Protein AF-A0A2S6R052-F1 (afdb_monomer_lite)

Foldseek 3Di:
DDDDDDDPDDPPPPPVPPPDADPVAGPVNVVLVVVCVVVVDDDDDDDDPPDDDDDPPDDDDDDDDDVDDDDPPVPDDDPDD

pLDDT: mean 74.87, std 16.58, range [35.03, 95.38]

Radius of gyration: 24.6 Å; chains: 1; bounding box: 85×30×45 Å

Structure (mmCIF, N/CA/C/O backbone):
data_AF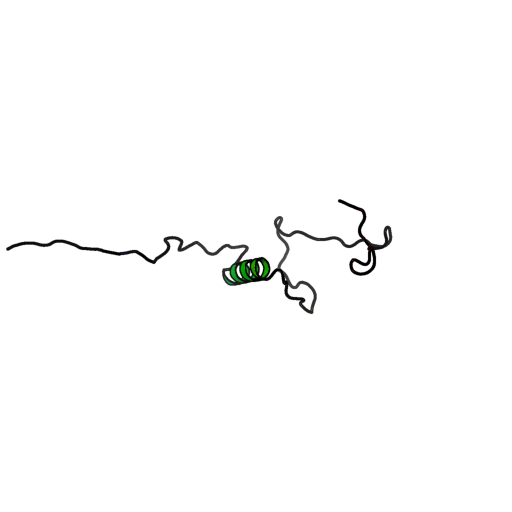-A0A2S6R052-F1
#
_entry.id   AF-A0A2S6R052-F1
#
loop_
_atom_site.group_PDB
_atom_site.id
_atom_site.type_symbol
_atom_site.label_atom_id
_atom_site.label_alt_id
_atom_site.label_comp_id
_atom_site.label_asym_id
_atom_site.label_entity_id
_atom_site.label_seq_id
_atom_site.pdbx_PDB_ins_code
_atom_site.Cartn_x
_atom_site.Cartn_y
_atom_site.Cartn_z
_atom_site.occupancy
_atom_site.B_iso_or_equiv
_atom_site.auth_seq_id
_atom_site.auth_comp_id
_atom_site.auth_asym_id
_atom_site.auth_atom_id
_atom_site.pdbx_PDB_model_num
ATOM 1 N N . MET A 1 1 ? -66.709 -15.349 23.718 1.00 37.75 1 MET A N 1
ATOM 2 C CA . MET A 1 1 ? -66.861 -16.752 23.268 1.00 37.75 1 MET A CA 1
ATOM 3 C C . MET A 1 1 ? -66.906 -16.737 21.743 1.00 37.75 1 MET A C 1
ATOM 5 O O . MET A 1 1 ? -67.764 -16.026 21.255 1.00 37.75 1 MET A O 1
ATOM 9 N N . LEU A 1 2 ? -66.069 -17.387 20.922 1.00 35.03 2 LEU A N 1
ATOM 10 C CA . LEU A 1 2 ? -64.780 -18.123 21.012 1.00 35.03 2 LEU A CA 1
ATOM 11 C C . LEU A 1 2 ? -64.201 -18.102 19.559 1.00 35.03 2 LEU A C 1
ATOM 13 O O . LEU A 1 2 ? -65.003 -18.185 18.638 1.00 35.03 2 LEU A O 1
ATOM 17 N N . LYS A 1 3 ? -62.900 -18.007 19.234 1.00 39.59 3 LYS A N 1
ATOM 18 C CA . LYS A 1 3 ? -61.643 -17.937 20.009 1.00 39.59 3 LYS A CA 1
ATOM 19 C C . LYS A 1 3 ? -60.675 -16.891 19.402 1.00 39.59 3 LYS A C 1
ATOM 21 O O . LYS A 1 3 ? -60.644 -16.716 18.192 1.00 39.59 3 LYS A O 1
ATOM 26 N N . THR A 1 4 ? -59.801 -16.335 20.239 1.00 46.34 4 THR A N 1
ATOM 27 C CA . THR A 1 4 ? -58.383 -16.018 19.968 1.00 46.34 4 THR A CA 1
ATOM 28 C C . THR A 1 4 ? -57.673 -17.065 19.092 1.00 46.34 4 THR A C 1
ATOM 30 O O . THR A 1 4 ? -57.668 -18.224 19.500 1.00 46.34 4 THR A O 1
ATOM 33 N N . ILE A 1 5 ? -57.001 -16.673 17.995 1.00 46.88 5 ILE A N 1
ATOM 34 C CA . ILE A 1 5 ? -55.725 -17.281 17.545 1.00 46.88 5 ILE A CA 1
ATOM 35 C C . ILE A 1 5 ? -54.829 -16.202 16.911 1.00 46.88 5 ILE A C 1
ATOM 37 O O . ILE A 1 5 ? -55.076 -15.738 15.799 1.00 46.88 5 ILE A O 1
ATOM 41 N N . GLU A 1 6 ? -53.759 -15.879 17.634 1.00 50.16 6 GLU A N 1
ATOM 42 C CA . GLU A 1 6 ? -52.529 -15.240 17.160 1.00 50.16 6 GLU A CA 1
ATOM 43 C C . GLU A 1 6 ? -52.057 -15.812 15.810 1.00 50.16 6 GLU A C 1
ATOM 45 O O . GLU A 1 6 ? -51.713 -16.989 15.731 1.00 50.16 6 GLU A O 1
ATOM 50 N N . HIS A 1 7 ? -51.957 -14.985 14.769 1.00 40.03 7 HIS A N 1
ATOM 51 C CA . HIS A 1 7 ? -51.132 -15.298 13.597 1.00 40.03 7 HIS A CA 1
ATOM 52 C C . HIS A 1 7 ? -50.138 -14.169 13.352 1.00 40.03 7 HIS A C 1
ATOM 54 O O . HIS A 1 7 ? -50.260 -13.369 12.426 1.00 40.03 7 HIS A O 1
ATOM 60 N N . ASN A 1 8 ? -49.118 -14.160 14.212 1.00 49.62 8 ASN A N 1
ATOM 61 C CA . ASN A 1 8 ? -47.811 -13.571 13.953 1.00 49.62 8 ASN A CA 1
ATOM 62 C C . ASN A 1 8 ? -47.170 -14.295 12.748 1.00 49.62 8 ASN A C 1
ATOM 64 O O . ASN A 1 8 ? -46.357 -15.205 12.904 1.00 49.62 8 ASN A O 1
ATOM 68 N N . ALA A 1 9 ? -47.640 -13.968 11.545 1.00 44.56 9 ALA A N 1
ATOM 69 C CA . ALA A 1 9 ? -47.315 -14.663 10.308 1.00 44.56 9 ALA A CA 1
ATOM 70 C C . ALA A 1 9 ? -46.440 -13.775 9.418 1.00 44.56 9 ALA A C 1
ATOM 72 O O . ALA A 1 9 ? -46.944 -12.979 8.630 1.00 44.56 9 ALA A O 1
ATOM 73 N N . GLY A 1 10 ? -45.122 -13.951 9.528 1.00 38.28 10 GLY A N 1
ATOM 74 C CA . GLY A 1 10 ? -44.172 -13.390 8.568 1.00 38.28 10 GLY A CA 1
ATOM 75 C C . GLY A 1 10 ? -43.312 -12.241 9.082 1.00 38.28 10 GLY A C 1
ATOM 76 O O . GLY A 1 10 ? -43.212 -11.207 8.425 1.00 38.28 10 GLY A O 1
ATOM 77 N N . ILE A 1 11 ? -42.554 -12.478 10.158 1.00 48.00 11 ILE A N 1
ATOM 78 C CA . ILE A 1 11 ? -41.206 -11.896 10.278 1.00 48.00 11 ILE A CA 1
ATOM 79 C C . ILE A 1 11 ? -40.332 -12.572 9.200 1.00 48.00 11 ILE A C 1
ATOM 81 O O . ILE A 1 11 ? -39.543 -13.468 9.471 1.00 48.00 11 ILE A O 1
ATOM 85 N N . ALA A 1 12 ? -40.578 -12.223 7.937 1.00 47.44 12 ALA A N 1
ATOM 86 C CA . ALA A 1 12 ? -40.030 -12.883 6.755 1.00 47.44 12 ALA A CA 1
ATOM 87 C C . ALA A 1 12 ? -39.448 -11.819 5.817 1.00 47.44 12 ALA A C 1
ATOM 89 O O . ALA A 1 12 ? -40.026 -11.492 4.783 1.00 47.44 12 ALA A O 1
ATOM 90 N N . GLY A 1 13 ? -38.329 -11.221 6.231 1.00 46.19 13 GLY A N 1
ATOM 91 C CA . GLY A 1 13 ? -37.672 -10.163 5.460 1.00 46.19 13 GLY A CA 1
ATOM 92 C C . GLY A 1 13 ? -36.776 -9.226 6.266 1.00 46.19 13 GLY A C 1
ATOM 93 O O . GLY A 1 13 ? -35.899 -8.603 5.674 1.00 46.19 13 GLY A O 1
ATOM 94 N N . ILE A 1 14 ? -36.920 -9.162 7.599 1.00 54.53 14 ILE A N 1
ATOM 95 C CA . ILE A 1 14 ? -35.786 -8.734 8.425 1.00 54.53 14 ILE A CA 1
ATOM 96 C C . ILE A 1 14 ? -34.807 -9.900 8.500 1.00 54.53 14 ILE A C 1
ATOM 98 O O . ILE A 1 14 ? -35.006 -10.878 9.209 1.00 54.53 14 ILE A O 1
ATOM 102 N N . ASP A 1 15 ? -33.767 -9.805 7.686 1.00 55.56 15 ASP A N 1
ATOM 103 C CA . ASP A 1 15 ? -32.541 -10.556 7.881 1.00 55.56 15 ASP A CA 1
ATOM 104 C C . ASP A 1 15 ? -32.030 -10.231 9.296 1.00 55.56 15 ASP A C 1
ATOM 106 O O . ASP A 1 15 ? -31.664 -9.086 9.569 1.00 55.56 15 ASP A O 1
ATOM 110 N N . GLU A 1 16 ? -32.069 -11.208 10.214 1.00 49.66 16 GLU A N 1
ATOM 111 C CA . GLU A 1 16 ? -31.733 -11.039 11.647 1.00 49.66 16 GLU A CA 1
ATOM 112 C C . GLU A 1 16 ? -30.296 -10.543 11.871 1.00 49.66 16 GLU A C 1
ATOM 114 O O . GLU A 1 16 ? -29.925 -10.112 12.962 1.00 49.66 16 GLU A O 1
ATOM 119 N N . ARG A 1 17 ? -29.514 -10.496 10.790 1.00 54.97 17 ARG A N 1
ATOM 120 C CA . ARG A 1 17 ? -28.355 -9.636 10.577 1.00 54.97 17 ARG A CA 1
ATOM 121 C C . ARG A 1 17 ? -28.706 -8.134 10.615 1.00 54.97 17 ARG A C 1
ATOM 123 O O . ARG A 1 17 ? -28.258 -7.363 9.763 1.00 54.97 17 ARG A O 1
ATOM 130 N N . GLN A 1 18 ? -29.321 -7.676 11.712 1.00 53.62 18 GLN A N 1
ATOM 131 C CA . GLN A 1 18 ? -28.939 -6.402 12.334 1.00 53.62 18 GLN A CA 1
ATOM 132 C C . GLN A 1 18 ? -27.489 -6.533 12.832 1.00 53.62 18 GLN A C 1
ATOM 134 O O . GLN A 1 18 ? -27.214 -6.568 14.028 1.00 53.62 18 GLN A O 1
ATOM 139 N N . LEU A 1 19 ? -26.555 -6.697 11.892 1.00 63.12 19 LEU A N 1
ATOM 140 C CA . LEU A 1 19 ? -25.141 -6.833 12.183 1.00 63.1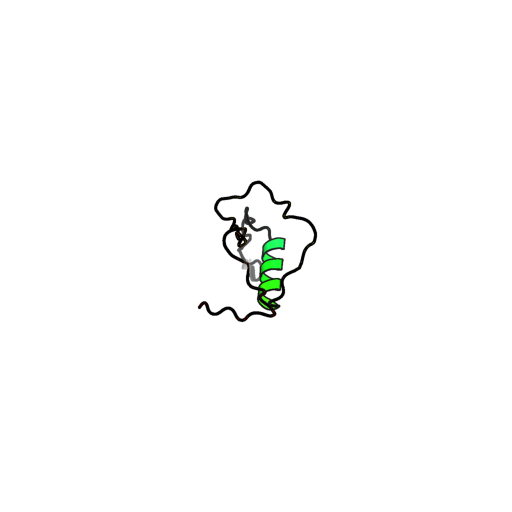2 19 LEU A CA 1
ATOM 141 C C . LEU A 1 19 ? -24.654 -5.518 12.770 1.00 63.12 19 LEU A C 1
ATOM 143 O O . LEU A 1 19 ? -24.756 -4.472 12.120 1.00 63.12 19 LEU A O 1
ATOM 147 N N . GLU A 1 20 ? -24.084 -5.615 13.969 1.00 71.12 20 GLU A N 1
ATOM 148 C CA . GLU A 1 20 ? -23.173 -4.611 14.505 1.00 71.12 20 GLU A CA 1
ATOM 149 C C . GLU A 1 20 ? -22.224 -4.145 13.400 1.00 71.12 20 GLU A C 1
ATOM 151 O O . GLU A 1 20 ? -21.657 -4.950 12.649 1.00 71.12 20 GLU A O 1
ATOM 156 N N . GLU A 1 21 ? -22.109 -2.827 13.243 1.00 76.75 21 GLU A N 1
ATOM 157 C CA . GLU A 1 21 ? -21.364 -2.269 12.125 1.00 76.75 21 GLU A CA 1
ATOM 158 C C . GLU A 1 21 ? -19.884 -2.622 12.274 1.00 76.75 21 GLU A C 1
ATOM 160 O O . GLU A 1 21 ? -19.267 -2.370 13.309 1.00 76.75 21 GLU A O 1
ATOM 165 N N . SER A 1 22 ? -19.307 -3.232 11.234 1.00 75.00 22 SER A N 1
ATOM 166 C CA . SER A 1 22 ? -17.902 -3.624 11.265 1.00 75.00 22 SER A CA 1
ATOM 167 C C . SER A 1 22 ? -17.022 -2.399 11.476 1.00 75.00 22 SER A C 1
ATOM 169 O O . SER A 1 22 ? -16.896 -1.556 10.590 1.00 75.00 22 SER A O 1
ATOM 171 N N . HIS A 1 23 ? -16.375 -2.350 12.641 1.00 79.81 23 HIS A N 1
ATOM 172 C CA . HIS A 1 23 ? -15.482 -1.271 13.0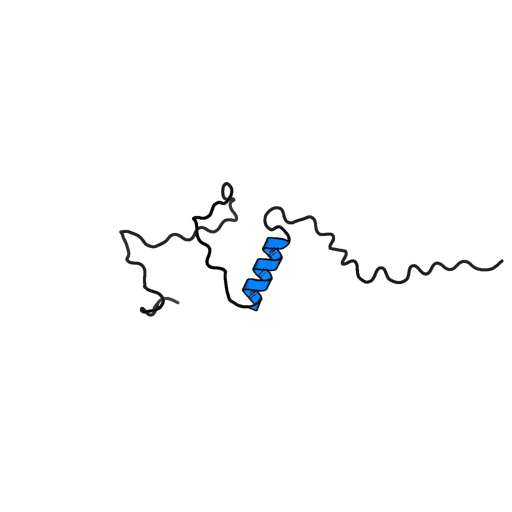65 1.00 79.81 23 HIS A CA 1
ATOM 173 C C . HIS A 1 23 ? -14.448 -0.900 11.985 1.00 79.81 23 HIS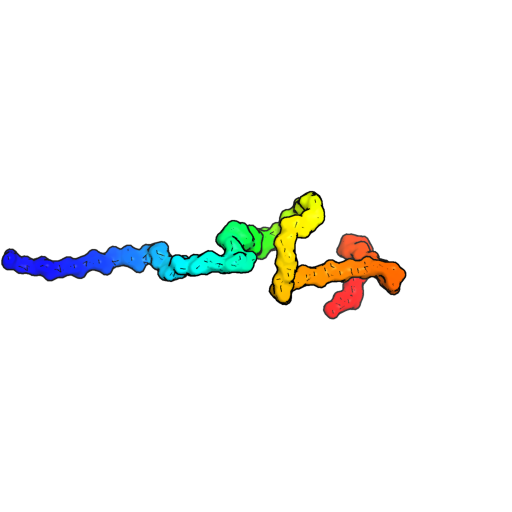 A C 1
ATOM 175 O O . HIS A 1 23 ? -14.185 0.276 11.748 1.00 79.81 23 HIS A O 1
ATOM 181 N N . THR A 1 24 ? -13.897 -1.905 11.297 1.00 79.56 24 THR A N 1
ATOM 182 C CA . THR A 1 24 ? -12.903 -1.729 10.224 1.00 79.56 24 THR A CA 1
ATOM 183 C C . THR A 1 24 ? -13.534 -1.476 8.849 1.00 79.56 24 THR A C 1
ATOM 185 O O . THR A 1 24 ? -12.956 -0.767 8.026 1.00 79.56 24 THR A O 1
ATOM 188 N N . PHE A 1 25 ? -14.725 -2.023 8.585 1.00 84.12 25 PHE A N 1
ATOM 189 C CA . PHE A 1 25 ? -15.379 -1.989 7.271 1.00 84.12 25 PHE A CA 1
ATOM 190 C C . PHE A 1 25 ? -16.839 -1.512 7.384 1.00 84.12 25 PHE A C 1
ATOM 192 O O . PHE A 1 25 ? -17.756 -2.333 7.454 1.00 84.12 25 PHE A O 1
ATOM 199 N N . PRO A 1 26 ? -17.081 -0.187 7.364 1.00 87.25 26 PRO A N 1
ATOM 200 C CA . PRO A 1 26 ? -18.427 0.379 7.297 1.00 87.25 26 PRO A CA 1
ATOM 201 C C . PRO A 1 26 ? -19.209 -0.134 6.083 1.00 87.25 26 PRO A C 1
ATOM 203 O O . PRO A 1 26 ? -18.617 -0.468 5.051 1.00 87.25 26 PRO A O 1
ATOM 206 N N . ARG A 1 27 ? -20.549 -0.117 6.147 1.00 86.94 27 ARG A N 1
ATOM 207 C CA . ARG A 1 27 ? -21.412 -0.690 5.084 1.00 86.94 27 ARG A CA 1
ATOM 208 C C . ARG A 1 27 ? -21.094 -0.169 3.672 1.00 86.94 27 ARG A C 1
ATOM 210 O O . ARG A 1 27 ? -21.120 -0.940 2.718 1.00 86.94 27 ARG A O 1
ATOM 217 N N . GLY A 1 28 ? -20.736 1.111 3.538 1.00 88.50 28 GLY A N 1
ATOM 218 C CA . GLY A 1 28 ? -20.341 1.705 2.252 1.00 88.50 28 GLY A CA 1
ATOM 219 C C . GLY A 1 28 ? -19.014 1.178 1.687 1.00 88.50 28 GLY A C 1
ATOM 220 O O . GLY A 1 28 ? -18.857 1.109 0.473 1.00 88.50 28 GLY A O 1
ATOM 221 N N . VAL A 1 29 ? -18.075 0.760 2.544 1.00 88.75 29 VAL A N 1
ATOM 222 C CA . VAL A 1 29 ? -16.818 0.120 2.115 1.00 88.75 29 VAL A CA 1
ATOM 223 C C . VAL A 1 29 ? -17.086 -1.308 1.647 1.00 88.75 29 VAL A C 1
ATOM 225 O O . VAL A 1 29 ? -16.564 -1.711 0.613 1.00 88.75 29 VAL A O 1
ATOM 228 N N . ILE A 1 30 ? -17.950 -2.049 2.351 1.00 90.00 30 ILE A N 1
ATOM 229 C CA . ILE A 1 30 ? -18.357 -3.407 1.954 1.00 90.00 30 ILE A CA 1
ATOM 230 C C . ILE A 1 30 ? -19.060 -3.390 0.588 1.00 90.00 30 ILE A C 1
ATOM 232 O O . ILE A 1 30 ? -18.727 -4.202 -0.273 1.00 90.00 30 ILE A O 1
ATOM 236 N N . ALA A 1 31 ? -19.971 -2.439 0.359 1.00 91.00 31 ALA A N 1
ATOM 237 C CA . ALA A 1 31 ? -20.647 -2.281 -0.929 1.00 91.00 31 ALA A CA 1
ATOM 238 C C . ALA A 1 31 ? -19.665 -1.981 -2.080 1.00 91.00 31 ALA A C 1
ATOM 240 O O . ALA A 1 31 ? -19.795 -2.545 -3.163 1.00 91.00 31 ALA A O 1
ATOM 241 N N . GLU A 1 32 ? -18.646 -1.146 -1.846 1.00 90.62 32 GLU A N 1
ATOM 242 C CA . GLU A 1 32 ? -17.603 -0.865 -2.843 1.00 90.62 32 GLU A CA 1
ATOM 243 C C . GLU A 1 32 ? -16.697 -2.084 -3.094 1.00 90.62 32 GLU A C 1
ATOM 245 O O . GLU A 1 32 ? -16.333 -2.339 -4.238 1.00 90.62 32 GLU A O 1
ATOM 250 N N . ILE A 1 33 ? -16.373 -2.879 -2.065 1.00 90.31 33 ILE A N 1
ATOM 251 C CA . ILE A 1 33 ? -15.641 -4.150 -2.225 1.00 90.31 33 ILE A CA 1
ATOM 252 C C . ILE A 1 33 ? -16.434 -5.120 -3.109 1.00 90.31 33 ILE A C 1
ATOM 254 O O . ILE A 1 33 ? -15.863 -5.699 -4.030 1.00 90.31 33 ILE A O 1
ATOM 258 N N . GLN A 1 34 ? -17.739 -5.270 -2.861 1.00 93.94 34 GLN A N 1
ATOM 259 C CA . GLN A 1 34 ? -18.625 -6.126 -3.659 1.00 93.94 34 GLN A CA 1
ATOM 260 C C . GLN A 1 34 ? -18.689 -5.648 -5.115 1.00 93.94 34 GLN A C 1
ATOM 262 O O . GLN A 1 34 ? -18.404 -6.421 -6.025 1.00 93.94 34 GLN A O 1
ATOM 267 N N . ARG A 1 35 ? -18.925 -4.349 -5.335 1.00 94.06 35 ARG A N 1
ATOM 268 C CA . ARG A 1 35 ? -18.943 -3.737 -6.672 1.00 94.06 35 ARG A CA 1
ATOM 269 C C . ARG A 1 35 ? -17.632 -3.965 -7.443 1.00 94.06 35 ARG A C 1
ATOM 271 O O . ARG A 1 35 ? -17.660 -4.344 -8.610 1.00 94.06 35 ARG A O 1
ATOM 278 N N . MET A 1 36 ? -16.480 -3.762 -6.797 1.00 94.38 36 MET A N 1
ATOM 279 C CA . MET A 1 36 ? -15.168 -4.000 -7.418 1.00 94.38 36 MET A CA 1
ATOM 280 C C . MET A 1 36 ? -14.910 -5.484 -7.715 1.00 94.38 36 MET A C 1
ATOM 282 O O . MET A 1 36 ? -14.215 -5.783 -8.685 1.00 94.38 36 MET A O 1
ATOM 286 N N . ALA A 1 37 ? -15.446 -6.405 -6.907 1.00 94.06 37 ALA A N 1
ATOM 287 C CA . ALA A 1 37 ? -15.335 -7.843 -7.142 1.00 94.06 37 ALA A CA 1
ATOM 288 C C . ALA A 1 37 ? -16.195 -8.306 -8.332 1.00 94.06 37 ALA A C 1
ATOM 290 O O . ALA A 1 37 ? -15.723 -9.114 -9.129 1.00 94.06 37 ALA A O 1
ATOM 291 N N . ASP A 1 38 ? -17.407 -7.760 -8.480 1.00 95.38 38 ASP A N 1
ATOM 292 C CA . ASP A 1 38 ? -18.325 -8.087 -9.579 1.00 95.38 38 ASP A CA 1
ATOM 293 C C . ASP A 1 38 ? -17.861 -7.500 -10.926 1.00 95.38 38 ASP A C 1
ATOM 295 O O . ASP A 1 38 ? -17.928 -8.168 -11.958 1.00 95.38 38 ASP A O 1
ATOM 299 N N . GLU A 1 39 ? -17.371 -6.254 -10.936 1.00 94.94 39 GLU A N 1
ATOM 300 C CA . GLU A 1 39 ? -16.885 -5.592 -12.158 1.00 94.94 39 GLU A CA 1
ATOM 301 C C . GLU A 1 39 ? -15.439 -5.967 -12.527 1.00 94.94 39 GLU A C 1
ATOM 303 O O . GLU A 1 39 ? -15.039 -5.826 -13.682 1.00 94.94 39 GLU A O 1
ATOM 308 N N . GLY A 1 40 ? -14.620 -6.370 -11.550 1.00 91.38 40 GLY A N 1
ATOM 309 C CA . GLY A 1 40 ? -13.167 -6.513 -11.707 1.00 91.38 40 GLY A CA 1
ATOM 310 C C . GLY A 1 40 ? -12.411 -5.181 -11.865 1.00 91.38 40 GLY A C 1
ATOM 311 O O . GLY A 1 40 ? -11.226 -5.186 -12.200 1.00 91.38 40 GLY A O 1
ATOM 312 N N . ILE A 1 41 ? -13.073 -4.037 -11.640 1.00 87.56 41 ILE A N 1
ATOM 313 C CA . ILE A 1 41 ? -12.536 -2.688 -11.881 1.00 87.56 41 ILE A CA 1
ATOM 314 C C . ILE A 1 41 ? -12.461 -1.896 -10.571 1.00 87.56 41 ILE A C 1
ATOM 316 O O . ILE A 1 41 ? -13.470 -1.634 -9.911 1.00 87.56 41 ILE A O 1
ATOM 320 N N . TYR A 1 42 ? -11.256 -1.437 -10.229 1.00 86.31 42 TYR A N 1
ATOM 321 C CA . TYR A 1 42 ? -10.995 -0.576 -9.075 1.00 86.31 42 TYR A CA 1
ATOM 322 C C . TYR A 1 42 ? -10.910 0.906 -9.468 1.00 86.31 42 TYR A C 1
ATOM 324 O O . TYR A 1 42 ? -10.435 1.269 -10.545 1.00 86.31 42 TYR A O 1
ATOM 332 N N . ALA A 1 43 ? -11.333 1.793 -8.567 1.00 84.19 43 ALA A N 1
ATOM 333 C CA . ALA A 1 43 ? -11.254 3.233 -8.793 1.00 84.19 43 ALA A CA 1
ATOM 334 C C . ALA A 1 43 ? -9.811 3.755 -8.645 1.00 84.19 43 ALA A C 1
ATOM 336 O O . ALA A 1 43 ? -9.232 3.704 -7.557 1.00 84.19 43 ALA A O 1
ATOM 337 N N . ILE A 1 44 ? -9.251 4.344 -9.708 1.00 83.50 44 ILE A N 1
ATOM 338 C CA . ILE A 1 44 ? -8.002 5.116 -9.629 1.00 83.50 44 ILE A CA 1
ATOM 339 C C . ILE A 1 44 ? -8.308 6.450 -8.937 1.00 83.50 44 ILE A C 1
ATOM 341 O O . ILE A 1 44 ? -9.068 7.269 -9.455 1.00 83.50 44 ILE A O 1
ATOM 345 N N . ARG A 1 45 ? -7.724 6.678 -7.756 1.00 80.62 45 ARG A N 1
ATOM 346 C CA . ARG A 1 45 ? -7.937 7.895 -6.957 1.00 80.62 45 ARG A CA 1
ATOM 347 C C . ARG A 1 45 ? -6.706 8.799 -7.007 1.00 80.62 45 ARG A C 1
ATOM 349 O O . ARG A 1 45 ? -5.580 8.330 -6.871 1.00 80.62 45 ARG A O 1
ATOM 356 N N . GLY A 1 46 ? -6.931 10.101 -7.177 1.00 78.44 46 GLY A N 1
ATOM 357 C CA . GLY A 1 46 ? -5.906 11.121 -6.946 1.00 78.44 46 GLY A CA 1
ATOM 358 C C . GLY A 1 46 ? -5.704 11.393 -5.450 1.00 78.44 46 GLY A C 1
ATOM 359 O O . GLY A 1 46 ? -6.595 11.119 -4.647 1.00 78.44 46 GLY A O 1
ATOM 360 N N . PHE A 1 47 ? -4.565 12.008 -5.110 1.00 75.94 47 PHE A N 1
ATOM 361 C CA . PHE A 1 47 ? -4.033 12.211 -3.749 1.00 75.94 47 PHE A CA 1
ATOM 362 C C . PHE A 1 47 ? -3.507 10.939 -3.059 1.00 75.94 47 PHE A C 1
ATOM 364 O O . PHE A 1 47 ? -3.969 9.828 -3.293 1.00 75.94 47 PHE A O 1
ATOM 371 N N . GLY A 1 48 ? -2.512 11.119 -2.180 1.00 71.38 48 GLY A N 1
ATOM 372 C CA . GLY A 1 48 ? -1.984 10.037 -1.345 1.00 71.38 48 GLY A CA 1
ATOM 373 C C . GLY A 1 48 ? -3.015 9.528 -0.333 1.00 71.38 48 GLY A C 1
ATOM 374 O O . GLY A 1 48 ? -3.959 10.240 0.015 1.00 71.38 48 GLY A O 1
ATOM 375 N N . ALA A 1 49 ? -2.813 8.304 0.160 1.00 72.94 49 ALA A N 1
ATOM 376 C CA . ALA A 1 49 ? -3.722 7.623 1.081 1.00 72.94 49 ALA A CA 1
ATOM 377 C C . ALA A 1 49 ? -3.845 8.352 2.435 1.00 72.94 49 ALA A C 1
ATOM 379 O O . ALA A 1 49 ? -3.136 8.050 3.395 1.00 72.94 49 ALA A O 1
ATOM 380 N N . LYS A 1 50 ? -4.782 9.305 2.521 1.00 71.00 50 LYS A N 1
ATOM 381 C CA . LYS A 1 50 ? -5.208 9.973 3.760 1.00 71.00 50 LYS A CA 1
ATOM 382 C C . LYS A 1 50 ? -6.041 9.010 4.618 1.00 71.00 50 LYS A C 1
ATOM 384 O O . LYS A 1 50 ? -7.254 9.167 4.732 1.00 71.00 50 LYS A O 1
ATOM 389 N N . ARG A 1 51 ? -5.388 7.990 5.175 1.00 72.00 51 ARG A N 1
ATOM 390 C CA . ARG A 1 51 ? -5.963 7.057 6.156 1.00 72.00 51 ARG A CA 1
ATOM 391 C C . ARG A 1 51 ? -5.616 7.478 7.586 1.00 72.00 51 ARG A C 1
ATOM 393 O O . ARG A 1 51 ? -4.710 8.286 7.791 1.00 72.00 51 ARG A O 1
ATOM 400 N N . GLN A 1 52 ? -6.348 6.940 8.561 1.00 76.38 52 GLN A N 1
ATOM 401 C CA . GLN A 1 52 ? -5.945 7.014 9.968 1.00 76.38 52 GLN A CA 1
ATOM 402 C C . GLN A 1 52 ? -4.652 6.206 10.200 1.00 76.38 52 GLN A C 1
ATOM 404 O O . GLN A 1 52 ? -4.123 5.590 9.271 1.00 76.38 52 GLN A O 1
ATOM 409 N N . LEU A 1 53 ? -4.123 6.238 11.427 1.00 82.00 53 LEU A N 1
ATOM 410 C CA . LEU A 1 53 ? -2.961 5.433 11.806 1.00 82.00 53 LEU A CA 1
ATOM 411 C C . LEU A 1 53 ? -3.238 3.950 11.472 1.00 82.00 53 LEU A C 1
ATOM 413 O O . LEU A 1 53 ? -4.280 3.450 11.896 1.00 82.00 53 LEU A O 1
ATOM 417 N N . PRO A 1 54 ? -2.367 3.269 10.704 1.00 82.19 54 PRO A N 1
ATOM 418 C CA . PRO A 1 54 ? -2.662 1.925 10.222 1.00 82.19 54 PRO A CA 1
ATOM 419 C C . PRO A 1 54 ? -2.723 0.903 11.362 1.00 82.19 54 PRO A C 1
ATOM 421 O O . PRO A 1 54 ? -1.968 1.007 12.335 1.00 82.19 54 PRO A O 1
ATOM 424 N N . THR A 1 55 ? -3.604 -0.089 11.227 1.00 81.12 55 THR A N 1
ATOM 425 C CA . THR A 1 55 ? -3.706 -1.225 12.160 1.00 81.12 55 THR A CA 1
ATOM 426 C C . THR A 1 55 ? -2.821 -2.388 11.702 1.00 81.12 55 THR A C 1
ATOM 428 O O . THR A 1 55 ? -2.128 -2.308 10.689 1.00 81.12 55 THR A O 1
ATOM 431 N N . PHE A 1 56 ? -2.827 -3.495 12.449 1.00 84.69 56 PHE A N 1
ATOM 432 C CA . PHE A 1 56 ? -2.119 -4.715 12.044 1.00 84.69 56 PHE A CA 1
ATOM 433 C C . PHE A 1 56 ? -2.771 -5.443 10.852 1.00 84.69 56 PHE A C 1
ATOM 435 O O . PHE A 1 56 ? -2.135 -6.309 10.257 1.00 84.69 56 PHE A O 1
ATOM 442 N N . ASP A 1 57 ? -4.004 -5.076 10.490 1.00 82.38 57 ASP A N 1
ATOM 443 C CA . ASP A 1 57 ? -4.749 -5.638 9.355 1.00 82.38 57 ASP A CA 1
ATOM 444 C C . ASP A 1 57 ? -4.439 -4.911 8.028 1.00 82.38 57 ASP A C 1
ATOM 446 O O . ASP A 1 57 ? -4.839 -5.358 6.952 1.00 82.38 57 ASP A O 1
ATOM 450 N N . ASP A 1 58 ? -3.728 -3.777 8.082 1.00 84.44 58 ASP A N 1
ATOM 451 C CA . ASP A 1 58 ? -3.373 -2.969 6.915 1.00 84.44 58 ASP A CA 1
ATOM 452 C C . ASP A 1 58 ? -2.194 -3.571 6.129 1.00 84.44 58 ASP A C 1
ATOM 454 O O . ASP A 1 58 ? -1.028 -3.466 6.520 1.00 84.44 58 ASP A O 1
ATOM 458 N N . LEU A 1 59 ? -2.471 -4.101 4.936 1.00 81.88 59 LEU A N 1
ATOM 459 C CA . LEU A 1 59 ? -1.425 -4.531 4.008 1.00 81.88 59 LEU A CA 1
ATOM 460 C C . LEU A 1 59 ? -0.711 -3.324 3.367 1.00 81.88 59 LEU A C 1
ATOM 462 O O . LEU A 1 59 ? -1.331 -2.478 2.716 1.00 81.88 59 LEU A O 1
ATOM 466 N N . LEU A 1 60 ? 0.616 -3.257 3.515 1.00 81.00 60 LEU A N 1
ATOM 467 C CA . LEU A 1 60 ? 1.475 -2.285 2.835 1.00 81.00 60 LEU A CA 1
ATOM 468 C C . LEU A 1 60 ? 2.240 -2.952 1.687 1.00 81.00 60 LEU A C 1
ATOM 470 O O . LEU A 1 60 ? 3.117 -3.783 1.912 1.00 81.00 60 LEU A O 1
ATOM 474 N N . PHE A 1 61 ? 1.968 -2.520 0.458 1.00 82.00 61 PHE A N 1
ATOM 475 C CA . PHE A 1 61 ? 2.760 -2.899 -0.709 1.00 82.00 61 PHE A CA 1
ATOM 476 C C . PHE A 1 61 ? 3.990 -1.993 -0.830 1.00 82.00 61 PHE A C 1
ATOM 478 O O . PHE A 1 61 ? 3.866 -0.784 -1.036 1.00 82.00 61 PHE A O 1
ATOM 485 N N . LEU A 1 62 ? 5.183 -2.576 -0.705 1.00 84.00 62 LEU A N 1
ATOM 486 C CA . LEU A 1 62 ? 6.450 -1.874 -0.907 1.00 84.00 62 LEU A CA 1
ATOM 487 C C . LEU A 1 62 ? 6.889 -1.999 -2.369 1.00 84.00 62 LEU A C 1
ATOM 489 O O . LEU A 1 62 ? 7.121 -3.100 -2.866 1.00 84.00 62 LEU A O 1
ATOM 493 N N . GLY A 1 63 ? 7.019 -0.861 -3.050 1.00 84.56 63 GLY A N 1
ATOM 494 C CA . GLY A 1 63 ? 7.590 -0.811 -4.394 1.00 84.56 63 GLY A CA 1
ATOM 495 C C . GLY A 1 63 ? 9.085 -1.142 -4.394 1.00 84.56 63 GLY A C 1
ATOM 496 O O . GLY A 1 63 ? 9.805 -0.842 -3.438 1.00 84.56 63 GLY A O 1
ATOM 497 N N . ALA A 1 64 ? 9.564 -1.725 -5.493 1.00 86.81 64 ALA A N 1
ATOM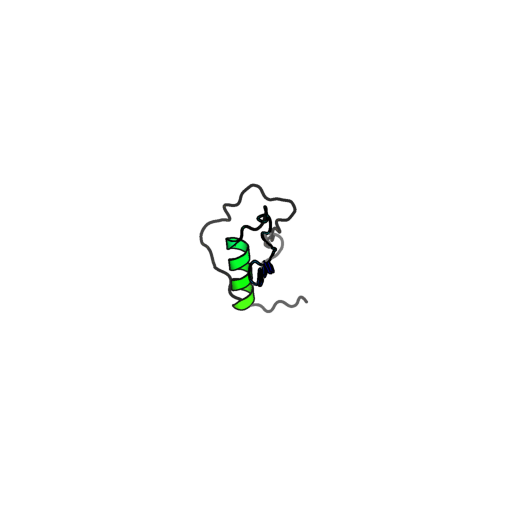 498 C CA . ALA A 1 64 ? 10.996 -1.858 -5.735 1.00 86.81 64 ALA A CA 1
ATOM 499 C C . ALA A 1 64 ? 11.654 -0.464 -5.828 1.00 86.81 64 ALA A C 1
ATOM 501 O O . ALA A 1 64 ? 11.027 0.505 -6.260 1.00 86.81 64 ALA A O 1
ATOM 502 N N . SER A 1 65 ? 12.903 -0.352 -5.376 1.00 85.44 65 SER A N 1
ATOM 503 C CA . SER A 1 65 ? 13.618 0.926 -5.253 1.00 85.44 65 SER A CA 1
ATOM 504 C C . SER A 1 65 ? 15.060 0.807 -5.768 1.00 85.44 65 SER A C 1
ATOM 506 O O . SER A 1 65 ? 15.311 0.089 -6.730 1.00 85.44 65 SER A O 1
ATOM 508 N N . ALA A 1 66 ? 16.029 1.500 -5.163 1.00 81.94 66 ALA A N 1
ATOM 509 C CA . ALA A 1 66 ? 17.389 1.637 -5.697 1.00 81.94 66 ALA A CA 1
ATOM 510 C C . ALA A 1 66 ? 18.124 0.305 -5.969 1.00 81.94 66 ALA A C 1
ATOM 512 O O . ALA A 1 66 ? 19.012 0.267 -6.815 1.00 81.94 66 ALA A O 1
ATOM 513 N N . SER A 1 67 ? 17.773 -0.782 -5.272 1.00 87.00 67 SER A N 1
ATOM 514 C CA . SER A 1 67 ? 18.412 -2.096 -5.426 1.00 87.00 67 SER A CA 1
ATOM 515 C C . SER A 1 67 ? 17.842 -2.967 -6.552 1.00 87.00 67 SER A C 1
ATOM 517 O O . SER A 1 67 ? 18.486 -3.947 -6.929 1.00 87.00 67 SER A O 1
ATOM 519 N N . ARG A 1 68 ? 16.648 -2.666 -7.085 1.00 81.62 68 ARG A N 1
ATOM 520 C CA . ARG A 1 68 ? 16.020 -3.470 -8.145 1.00 81.62 68 ARG A CA 1
ATOM 521 C C . ARG A 1 68 ? 15.028 -2.636 -8.950 1.00 81.62 68 ARG A C 1
ATOM 523 O O . ARG A 1 68 ? 14.130 -2.027 -8.379 1.00 81.62 68 ARG A O 1
ATOM 530 N N . TYR A 1 69 ? 15.168 -2.642 -10.272 1.00 84.50 69 TYR A N 1
ATOM 531 C CA . TYR A 1 69 ? 14.258 -1.914 -11.154 1.00 84.50 69 TYR A CA 1
ATOM 532 C C . TYR A 1 69 ? 12.849 -2.547 -11.127 1.00 84.50 69 TYR A C 1
ATOM 534 O O . TYR A 1 69 ? 12.755 -3.778 -11.175 1.00 84.50 69 TYR A O 1
ATOM 542 N N . PRO A 1 70 ? 11.762 -1.760 -11.015 1.00 84.06 70 PRO A N 1
ATOM 543 C CA . PRO A 1 70 ? 10.401 -2.276 -11.130 1.00 84.06 70 PRO A CA 1
ATOM 544 C C . PRO A 1 70 ? 10.093 -2.651 -12.585 1.00 84.06 70 PRO A C 1
ATOM 546 O O . PRO A 1 70 ? 10.430 -1.896 -13.492 1.00 84.06 70 PRO A O 1
ATOM 549 N N . LEU A 1 71 ? 9.427 -3.787 -12.800 1.00 85.94 71 LEU A N 1
ATOM 550 C CA . LEU A 1 71 ? 8.979 -4.183 -14.138 1.00 85.94 71 LEU A CA 1
ATOM 551 C C . LEU A 1 71 ? 7.812 -3.309 -14.610 1.00 85.94 71 LEU A C 1
ATOM 553 O O . LEU A 1 71 ? 6.918 -2.965 -13.831 1.00 85.94 71 LEU A O 1
ATOM 557 N N . GLU A 1 72 ? 7.790 -2.994 -15.901 1.00 83.94 72 GLU A N 1
ATOM 558 C CA . GLU A 1 72 ? 6.679 -2.293 -16.540 1.00 83.94 72 GLU A CA 1
ATOM 559 C C . GLU A 1 72 ? 5.599 -3.310 -16.933 1.00 83.94 72 GLU A C 1
ATOM 561 O O . GLU A 1 72 ? 5.692 -3.982 -17.957 1.00 83.94 72 GLU A O 1
ATOM 566 N N . GLY A 1 73 ? 4.571 -3.455 -16.090 1.00 79.81 73 GLY A N 1
ATOM 567 C CA . GLY A 1 73 ? 3.582 -4.537 -16.196 1.00 79.81 73 GLY A CA 1
ATOM 568 C C . GLY A 1 73 ? 2.684 -4.552 -17.444 1.00 79.81 73 GLY A C 1
ATOM 569 O O . GLY A 1 73 ? 1.927 -5.506 -17.607 1.00 79.81 73 GLY A O 1
ATOM 570 N N . TYR A 1 74 ? 2.740 -3.538 -18.317 1.00 77.62 74 TYR A N 1
ATOM 571 C CA . TYR A 1 74 ? 2.053 -3.536 -19.616 1.00 77.62 74 TYR A CA 1
ATOM 572 C C . TYR A 1 74 ? 2.984 -3.889 -20.785 1.00 77.62 74 TYR A C 1
ATOM 574 O O . TYR A 1 74 ? 2.512 -4.381 -21.811 1.00 77.62 74 TYR A O 1
ATOM 582 N N . ARG A 1 75 ? 4.290 -3.620 -20.664 1.00 86.50 75 ARG A N 1
ATOM 583 C CA . ARG A 1 75 ? 5.294 -3.831 -21.724 1.00 86.50 75 ARG A CA 1
ATOM 584 C C . ARG A 1 75 ? 6.190 -5.043 -21.500 1.00 86.50 75 ARG A C 1
ATOM 586 O O . ARG A 1 75 ? 6.652 -5.638 -22.472 1.00 86.50 75 ARG A O 1
ATOM 593 N N . GLU A 1 76 ? 6.436 -5.406 -20.252 1.00 87.12 76 GLU A N 1
ATOM 594 C CA . GLU A 1 76 ? 7.358 -6.462 -19.853 1.00 87.12 76 GLU A CA 1
ATOM 595 C C . GLU A 1 76 ? 6.571 -7.647 -19.294 1.00 87.12 76 GLU A C 1
ATOM 597 O O . GLU A 1 76 ? 5.686 -7.500 -18.449 1.00 87.12 76 GLU A O 1
ATOM 602 N N . ARG A 1 77 ? 6.879 -8.855 -19.774 1.00 81.44 77 ARG A N 1
ATOM 603 C CA . ARG A 1 77 ? 6.227 -10.065 -19.272 1.00 81.44 77 ARG A CA 1
ATOM 604 C C . ARG A 1 77 ? 6.873 -10.450 -17.943 1.00 81.44 77 ARG A C 1
ATOM 606 O O . ARG A 1 77 ? 8.079 -10.670 -17.893 1.00 81.44 77 ARG A O 1
ATOM 613 N N . CYS A 1 78 ? 6.082 -10.551 -16.880 1.00 79.88 78 CYS A N 1
ATOM 614 C CA . CYS A 1 78 ? 6.577 -11.066 -15.608 1.00 79.88 78 CYS A CA 1
ATOM 615 C C . CYS A 1 78 ? 6.804 -12.584 -15.725 1.00 79.88 78 CYS A C 1
ATOM 617 O O . CYS A 1 78 ? 5.881 -13.314 -16.082 1.00 79.88 78 CYS A O 1
ATOM 619 N N . GLU A 1 79 ? 8.025 -13.054 -15.454 1.00 82.44 79 GLU A N 1
ATOM 620 C CA . GLU A 1 79 ? 8.406 -14.476 -15.573 1.00 82.44 79 GLU A CA 1
ATOM 621 C C . GLU A 1 79 ? 8.322 -15.252 -14.243 1.00 82.44 79 GLU A C 1
ATOM 623 O O . GLU A 1 79 ? 8.686 -16.424 -14.180 1.00 82.44 79 GLU A O 1
ATOM 628 N N . THR A 1 80 ? 7.841 -14.620 -13.168 1.00 73.62 80 THR A N 1
ATOM 629 C CA . THR A 1 80 ? 7.617 -15.269 -11.866 1.00 73.62 80 THR A CA 1
ATOM 630 C C . THR A 1 80 ? 6.173 -15.742 -11.717 1.00 73.62 80 THR A C 1
ATOM 632 O O . THR A 1 80 ? 5.254 -14.956 -11.954 1.00 73.62 80 THR A O 1
ATOM 635 N N . SER A 1 81 ? 5.998 -16.993 -11.280 1.00 65.38 81 SER A N 1
ATOM 636 C CA . SER A 1 81 ? 4.720 -17.623 -10.911 1.00 65.38 81 SER A CA 1
ATOM 637 C C . SER A 1 81 ? 4.329 -17.370 -9.458 1.00 65.38 81 SER A C 1
ATOM 639 O O . SER A 1 81 ? 5.231 -17.581 -8.612 1.00 65.38 81 SER A O 1
#

Sequence (81 aa):
MLKTIEHNAGIAGIDERQLEESHTFPRGVIAEIQRMADEGIYAIRGFGAKRQLPTFDDLLFLGASASRYPLEGYRERCETS

Secondary structure (DSSP, 8-state):
------------S--S------SSS-HHHHHHHHHHHHH-------S----SS--TT---PPPP-TTSPPP-TTTS-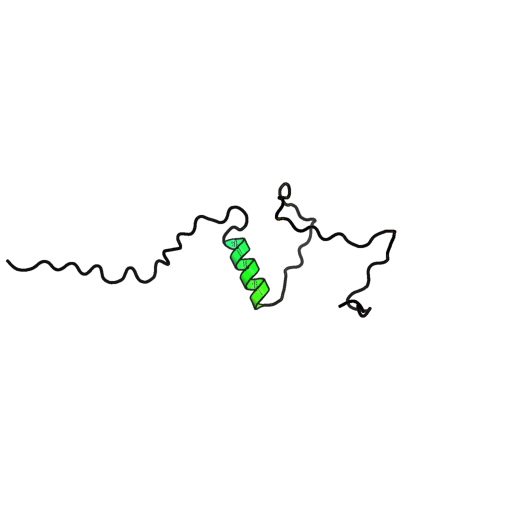----